Protein AF-A0A1V4YWJ4-F1 (afdb_monomer)

Secondary structure (DSSP, 8-state):
-HHHHHHHHHHHHHHHHHHHHHHHT-HHHHHHHHHHHHHHHS---TT-HHHHHHHHHHHHHHHHHHHHHHTT-

Sequence (73 aa):
MVLGALLRTIFGALIGLVLGVIISLFPSFSDAITGGLKVITGIDFSGQIILLMTGLGFLLGLLSGIVHIMSKK

Structure (mmCIF, N/CA/C/O backbone):
data_AF-A0A1V4YWJ4-F1
#
_entry.id   AF-A0A1V4YWJ4-F1
#
loop_
_atom_site.group_PDB
_atom_site.id
_atom_site.type_symbol
_atom_site.label_atom_id
_atom_site.label_alt_id
_atom_site.label_comp_id
_atom_site.label_asym_id
_atom_site.label_entity_id
_atom_site.label_seq_id
_atom_site.pdbx_PDB_ins_code
_atom_site.Cartn_x
_atom_site.Cartn_y
_atom_site.Cartn_z
_atom_site.occupancy
_atom_site.B_iso_or_equiv
_atom_site.auth_seq_id
_atom_site.auth_comp_id
_atom_site.auth_asym_id
_atom_site.auth_atom_id
_atom_site.pdbx_PDB_model_num
ATOM 1 N N . MET A 1 1 ? -13.458 3.248 20.020 1.00 72.56 1 MET A N 1
ATOM 2 C CA . MET A 1 1 ? -13.115 1.916 19.467 1.00 72.56 1 MET A CA 1
ATOM 3 C C . MET A 1 1 ? -13.019 1.950 17.945 1.00 72.56 1 MET A C 1
ATOM 5 O O . MET A 1 1 ? -11.954 1.650 17.432 1.00 72.56 1 MET A O 1
ATOM 9 N N . VAL A 1 2 ? -14.043 2.430 17.233 1.00 81.81 2 VAL A N 1
ATOM 10 C CA . VAL A 1 2 ? -14.030 2.565 15.758 1.00 81.81 2 VAL A CA 1
ATOM 11 C C . VAL A 1 2 ? -13.110 3.687 15.256 1.00 81.81 2 VAL A C 1
ATOM 13 O O . VAL A 1 2 ? -12.359 3.481 14.310 1.00 81.81 2 VAL A O 1
ATOM 16 N N . LEU A 1 3 ? -13.081 4.841 15.937 1.00 85.06 3 LEU A N 1
ATOM 17 C CA . LEU A 1 3 ? -12.219 5.970 15.552 1.00 85.06 3 LEU A CA 1
ATOM 18 C C . LEU A 1 3 ? -10.725 5.594 15.503 1.00 85.06 3 LEU A C 1
ATOM 2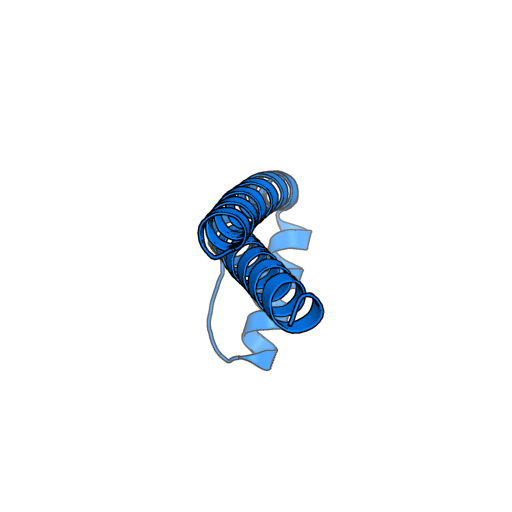0 O O . LEU A 1 3 ? -10.004 6.031 14.615 1.00 85.06 3 LEU A O 1
ATOM 24 N N . GLY A 1 4 ? -10.270 4.722 16.409 1.00 87.38 4 GLY A N 1
ATOM 25 C CA . GLY A 1 4 ? -8.895 4.215 16.396 1.00 87.38 4 GLY A CA 1
ATOM 26 C C . GLY A 1 4 ? -8.602 3.299 15.204 1.00 87.38 4 GLY A C 1
ATOM 27 O O . GLY A 1 4 ? -7.509 3.361 14.650 1.00 87.38 4 GLY A O 1
ATOM 28 N N . ALA A 1 5 ? -9.572 2.487 14.775 1.00 88.62 5 ALA A N 1
ATOM 29 C CA . ALA A 1 5 ? -9.438 1.671 13.569 1.00 88.62 5 ALA A CA 1
ATOM 30 C C . ALA A 1 5 ? -9.432 2.535 12.299 1.00 88.62 5 ALA A C 1
ATOM 32 O O . ALA A 1 5 ? -8.608 2.307 11.417 1.00 88.62 5 ALA A O 1
ATOM 33 N N . LEU A 1 6 ? -10.274 3.573 12.240 1.00 90.06 6 LEU A N 1
ATOM 34 C CA . LEU A 1 6 ? -10.270 4.546 11.143 1.00 90.06 6 LEU A CA 1
ATOM 35 C C . LEU A 1 6 ? -8.924 5.266 11.033 1.00 90.06 6 LEU A C 1
ATOM 37 O O . LEU A 1 6 ? -8.345 5.312 9.952 1.00 90.06 6 LEU A O 1
ATOM 41 N N . LEU A 1 7 ? -8.375 5.752 12.150 1.00 92.69 7 LEU A N 1
ATOM 42 C CA . LEU A 1 7 ? -7.055 6.386 12.152 1.00 92.69 7 LEU A CA 1
ATOM 43 C C . LEU A 1 7 ? -5.964 5.420 11.680 1.00 92.69 7 LEU A C 1
ATOM 45 O O . LEU A 1 7 ? -5.180 5.777 10.809 1.00 92.69 7 LEU A O 1
ATOM 49 N N . ARG A 1 8 ? -5.941 4.176 12.176 1.00 92.25 8 ARG A N 1
ATOM 50 C CA . ARG A 1 8 ? -4.981 3.154 11.713 1.00 92.25 8 ARG A CA 1
ATOM 51 C C . ARG A 1 8 ? -5.091 2.873 10.220 1.00 92.25 8 ARG A C 1
ATOM 53 O O . ARG A 1 8 ? -4.074 2.677 9.567 1.00 92.25 8 ARG A O 1
ATOM 60 N N . THR A 1 9 ? -6.306 2.890 9.687 1.00 94.75 9 THR A N 1
ATOM 61 C CA . THR A 1 9 ? -6.570 2.713 8.258 1.00 94.75 9 THR A CA 1
ATOM 62 C C . THR A 1 9 ? -5.989 3.870 7.441 1.00 94.75 9 THR A C 1
ATOM 64 O O . THR A 1 9 ? -5.275 3.639 6.469 1.00 94.75 9 THR A O 1
ATOM 67 N N . ILE A 1 10 ? -6.224 5.115 7.873 1.00 95.38 10 ILE A N 1
ATOM 68 C CA . ILE A 1 10 ? -5.687 6.321 7.224 1.00 95.38 10 ILE A CA 1
ATOM 69 C C . ILE A 1 10 ? -4.155 6.327 7.276 1.00 95.38 10 ILE A C 1
ATOM 71 O O . ILE A 1 10 ? -3.503 6.538 6.256 1.00 95.38 10 ILE A O 1
ATOM 75 N N . PHE A 1 11 ? -3.567 6.044 8.440 1.00 95.75 11 PHE A N 1
ATOM 76 C CA . PHE A 1 11 ? -2.113 5.952 8.582 1.00 95.75 11 PHE A CA 1
ATOM 77 C C . PHE A 1 11 ? -1.522 4.812 7.752 1.00 95.75 11 PHE A C 1
ATOM 79 O O . PHE A 1 11 ? -0.479 4.996 7.131 1.00 95.75 11 PHE A O 1
ATOM 86 N N . GLY A 1 12 ? -2.197 3.664 7.687 1.00 96.25 12 GLY A N 1
ATOM 87 C CA . GLY A 1 12 ? -1.802 2.557 6.824 1.00 96.25 12 GLY A CA 1
ATOM 88 C C . GLY A 1 12 ? -1.760 2.975 5.355 1.00 96.25 12 GLY A C 1
ATOM 89 O O . GLY A 1 12 ? -0.764 2.725 4.681 1.00 96.25 12 GLY A O 1
ATOM 90 N N . ALA A 1 13 ? -2.788 3.681 4.877 1.00 97.00 13 ALA A N 1
ATOM 91 C CA . ALA A 1 13 ? -2.827 4.210 3.516 1.00 97.00 13 ALA A CA 1
ATOM 92 C C . ALA A 1 13 ? -1.691 5.210 3.250 1.00 97.00 13 ALA A C 1
ATOM 94 O O . ALA A 1 13 ? -1.029 5.120 2.221 1.00 97.00 13 ALA A O 1
ATOM 95 N N . LEU A 1 14 ? -1.417 6.120 4.192 1.00 97.38 14 LEU A N 1
ATOM 96 C CA . LEU A 1 14 ? -0.319 7.088 4.081 1.00 97.38 14 LEU A CA 1
ATOM 97 C C . LEU A 1 14 ? 1.050 6.404 4.007 1.00 97.38 14 LEU A C 1
ATOM 99 O O . LEU A 1 14 ? 1.863 6.753 3.155 1.00 97.38 14 LEU A O 1
ATOM 103 N N . ILE A 1 15 ? 1.302 5.408 4.860 1.00 96.56 15 ILE A N 1
ATOM 104 C CA . ILE A 1 15 ? 2.542 4.622 4.816 1.00 96.56 15 ILE A CA 1
ATOM 105 C C . ILE A 1 15 ? 2.637 3.871 3.485 1.00 96.56 15 ILE A C 1
ATOM 107 O O . ILE A 1 15 ? 3.682 3.903 2.840 1.00 96.56 15 ILE A O 1
ATOM 111 N N . GLY A 1 16 ? 1.544 3.245 3.043 1.00 96.81 16 GLY A N 1
ATOM 112 C CA . GLY A 1 16 ? 1.464 2.576 1.747 1.00 96.81 16 GLY A CA 1
ATOM 113 C C . GLY A 1 16 ? 1.758 3.514 0.575 1.00 96.81 16 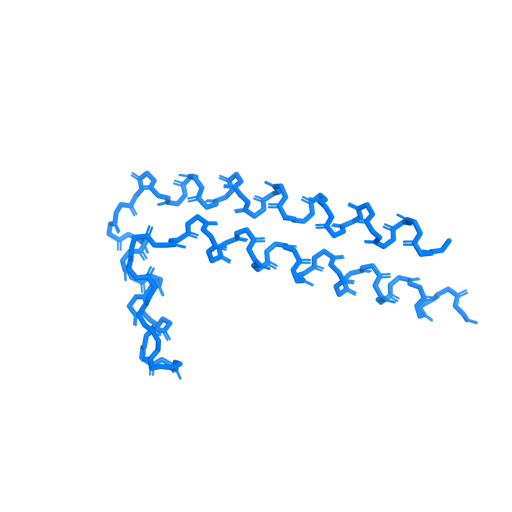GLY A C 1
ATOM 114 O O . GLY A 1 16 ? 2.474 3.134 -0.345 1.00 96.81 16 GLY A O 1
ATOM 115 N N . LEU A 1 17 ? 1.284 4.759 0.637 1.00 97.19 17 LEU A N 1
ATOM 116 C CA . LEU A 1 17 ? 1.563 5.791 -0.359 1.00 97.19 17 LEU A CA 1
ATOM 117 C C . LEU A 1 17 ? 3.045 6.163 -0.384 1.00 97.19 17 LEU A C 1
ATOM 119 O O . LEU A 1 17 ? 3.649 6.175 -1.453 1.00 97.19 17 LEU A O 1
ATOM 123 N N . VAL A 1 18 ? 3.652 6.409 0.780 1.00 97.38 18 VAL A N 1
ATOM 124 C CA . VAL A 1 18 ? 5.088 6.720 0.881 1.00 97.38 18 VAL A CA 1
ATOM 125 C C . VAL A 1 18 ? 5.931 5.560 0.350 1.00 97.38 18 VAL A C 1
ATOM 127 O O . VAL A 1 18 ? 6.828 5.776 -0.461 1.00 97.38 18 VAL A O 1
ATOM 130 N N . LEU A 1 19 ? 5.615 4.325 0.745 1.00 95.94 19 LEU A N 1
ATOM 131 C CA . LEU A 1 19 ? 6.293 3.130 0.240 1.00 95.94 19 LEU A CA 1
ATOM 132 C C . LEU A 1 19 ? 6.100 2.963 -1.267 1.00 95.94 19 LEU A C 1
ATOM 134 O O . LEU A 1 19 ? 7.058 2.669 -1.972 1.00 95.94 19 LEU A O 1
ATOM 138 N N . GLY A 1 20 ? 4.891 3.199 -1.773 1.00 95.75 20 GLY A N 1
ATOM 139 C CA . GLY A 1 20 ? 4.593 3.176 -3.199 1.00 95.75 20 GLY A CA 1
ATOM 140 C C . GLY A 1 20 ? 5.437 4.173 -3.988 1.00 95.75 20 GLY A C 1
ATOM 141 O O . GLY A 1 20 ? 5.993 3.811 -5.022 1.00 95.75 20 GLY A O 1
ATOM 142 N N . VAL A 1 21 ? 5.590 5.399 -3.478 1.00 95.56 21 VAL A N 1
ATOM 143 C CA . VAL A 1 21 ? 6.465 6.419 -4.076 1.00 95.56 21 VAL A CA 1
ATOM 144 C C . VAL A 1 21 ? 7.922 5.959 -4.052 1.00 95.56 21 VAL A C 1
ATOM 146 O O . VAL A 1 21 ? 8.576 6.003 -5.089 1.00 95.56 21 VAL A O 1
ATOM 149 N N . ILE A 1 22 ? 8.421 5.453 -2.921 1.00 95.50 22 ILE A N 1
ATOM 150 C CA . ILE A 1 22 ? 9.796 4.938 -2.815 1.00 95.50 22 ILE A CA 1
ATOM 151 C C . ILE A 1 22 ? 10.033 3.812 -3.828 1.00 95.50 22 ILE A C 1
ATOM 153 O O . ILE A 1 22 ? 11.025 3.836 -4.547 1.00 95.50 22 ILE A O 1
ATOM 157 N N . ILE A 1 23 ? 9.110 2.855 -3.927 1.00 94.12 23 ILE A N 1
ATOM 158 C CA . ILE A 1 23 ? 9.196 1.731 -4.866 1.00 94.12 23 ILE A CA 1
ATOM 159 C C . ILE A 1 23 ? 9.143 2.222 -6.316 1.00 94.12 23 ILE A C 1
ATOM 161 O O . ILE A 1 23 ? 9.867 1.698 -7.158 1.00 94.12 23 ILE A O 1
ATOM 165 N N . SER A 1 24 ? 8.344 3.251 -6.614 1.00 93.31 24 SER A N 1
ATOM 166 C CA . SER A 1 24 ? 8.244 3.817 -7.966 1.00 93.31 24 SER A CA 1
ATOM 167 C C . SER A 1 24 ? 9.553 4.438 -8.474 1.00 93.31 24 SER A C 1
ATOM 169 O O . SER A 1 24 ? 9.751 4.522 -9.682 1.00 93.31 24 SER A O 1
ATOM 171 N N . LEU A 1 25 ? 10.482 4.799 -7.577 1.00 94.94 25 LEU A N 1
ATOM 172 C CA . LEU A 1 25 ? 11.827 5.258 -7.948 1.00 94.94 25 LEU A CA 1
ATOM 173 C C . LEU A 1 25 ? 12.708 4.133 -8.517 1.00 94.94 25 LEU A C 1
ATOM 175 O O . LEU A 1 25 ? 13.763 4.413 -9.083 1.00 94.94 25 LEU A O 1
ATOM 179 N N . PHE A 1 26 ? 12.281 2.873 -8.388 1.00 95.44 26 PHE A N 1
ATOM 180 C CA . PHE A 1 26 ? 12.977 1.688 -8.885 1.00 95.44 26 PHE A CA 1
ATOM 181 C C . PHE A 1 26 ? 12.094 0.950 -9.908 1.00 95.44 26 PHE A C 1
ATOM 183 O O . PHE A 1 26 ? 11.415 -0.018 -9.550 1.00 95.44 26 PHE A O 1
ATOM 190 N N . PRO A 1 27 ? 12.109 1.364 -11.192 1.00 91.38 27 PRO A N 1
ATOM 191 C CA . PRO A 1 27 ? 11.198 0.850 -12.218 1.00 91.38 27 PRO A CA 1
ATOM 192 C C . PRO A 1 27 ? 11.237 -0.674 -12.345 1.00 9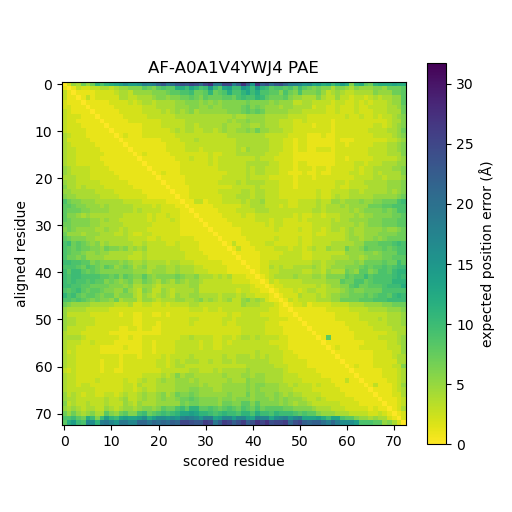1.38 27 PRO A C 1
ATOM 194 O O . PRO A 1 27 ? 10.201 -1.320 -12.249 1.00 91.38 27 PRO A O 1
ATOM 197 N N . SER A 1 28 ? 12.431 -1.272 -12.410 1.00 94.44 28 SER A N 1
ATOM 198 C CA . SER A 1 28 ? 12.583 -2.728 -12.538 1.00 94.44 28 SER A CA 1
ATOM 199 C C . SER A 1 28 ? 11.966 -3.508 -11.372 1.00 94.44 28 SER A C 1
ATOM 201 O O . SER A 1 28 ? 11.467 -4.614 -11.560 1.00 94.44 28 SER A O 1
ATOM 203 N N . PHE A 1 29 ? 11.995 -2.948 -10.159 1.00 92.38 29 PHE A N 1
ATOM 204 C CA . PHE A 1 29 ? 11.402 -3.582 -8.982 1.00 92.38 29 PHE A CA 1
ATOM 205 C C . PHE A 1 29 ? 9.878 -3.417 -8.966 1.00 92.38 29 PHE A C 1
ATOM 207 O O . PHE A 1 29 ? 9.154 -4.382 -8.725 1.00 92.38 29 PHE A O 1
ATOM 214 N N . SER A 1 30 ? 9.386 -2.219 -9.293 1.00 92.44 30 SER A N 1
ATOM 215 C CA . SER A 1 30 ? 7.957 -1.953 -9.495 1.00 92.44 30 SER A CA 1
ATOM 216 C C . SER A 1 30 ? 7.348 -2.873 -10.564 1.00 92.44 30 SER A C 1
ATOM 21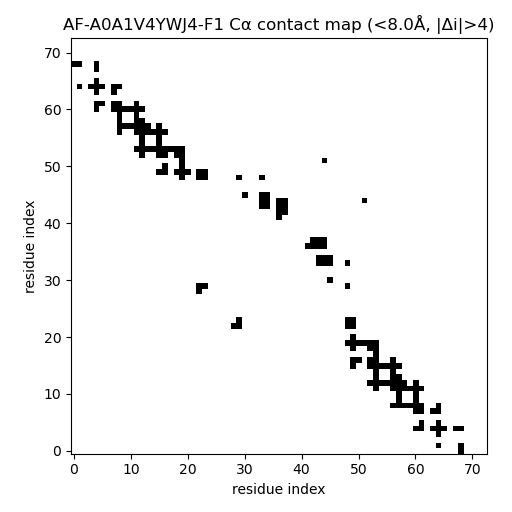8 O O . SER A 1 30 ? 6.275 -3.448 -10.361 1.00 92.44 30 SER A O 1
ATOM 220 N N . ASP A 1 31 ? 8.050 -3.069 -11.678 1.00 93.06 31 ASP A N 1
ATOM 221 C CA . ASP A 1 31 ? 7.622 -3.935 -12.777 1.00 93.06 31 ASP A CA 1
ATOM 222 C C . ASP A 1 31 ? 7.647 -5.413 -12.379 1.00 93.06 31 ASP A C 1
ATOM 224 O O . ASP A 1 31 ? 6.731 -6.159 -12.717 1.00 93.06 31 ASP A O 1
ATOM 228 N N . ALA A 1 32 ? 8.636 -5.842 -11.589 1.00 93.69 32 ALA A N 1
ATOM 229 C CA . ALA A 1 32 ? 8.661 -7.196 -11.039 1.00 93.69 32 ALA A CA 1
ATOM 230 C C . ALA A 1 32 ? 7.473 -7.457 -10.096 1.00 93.69 32 ALA A C 1
ATOM 232 O O . ALA A 1 32 ? 6.847 -8.516 -10.173 1.00 93.69 32 ALA A O 1
ATOM 233 N N . ILE A 1 33 ? 7.121 -6.490 -9.238 1.00 92.81 33 ILE A N 1
ATOM 234 C CA . ILE A 1 33 ? 5.966 -6.604 -8.334 1.00 92.81 33 ILE A CA 1
ATOM 235 C C . ILE A 1 33 ? 4.660 -6.662 -9.130 1.00 92.81 33 ILE A C 1
ATOM 237 O O . ILE A 1 33 ? 3.858 -7.576 -8.936 1.00 92.81 33 ILE A O 1
ATOM 241 N N . THR A 1 34 ? 4.434 -5.698 -10.024 1.00 93.75 34 THR A N 1
ATOM 242 C CA . THR A 1 34 ? 3.195 -5.615 -10.816 1.00 93.75 34 THR A CA 1
ATOM 243 C C . THR A 1 34 ? 3.069 -6.778 -11.800 1.00 93.75 34 THR A C 1
ATOM 245 O O . THR A 1 34 ? 1.980 -7.327 -11.954 1.00 93.75 34 THR A O 1
ATOM 248 N N . GLY A 1 35 ? 4.180 -7.235 -12.383 1.00 93.81 35 GLY A N 1
ATOM 249 C CA . GLY A 1 35 ? 4.249 -8.429 -13.221 1.00 93.81 35 GLY A CA 1
ATOM 250 C C . GLY A 1 35 ? 3.944 -9.713 -12.449 1.00 93.81 35 GLY A C 1
ATOM 251 O O . GLY A 1 35 ? 3.135 -10.522 -12.901 1.00 93.81 35 GLY A O 1
ATOM 252 N N . GLY A 1 36 ? 4.510 -9.881 -11.250 1.00 92.75 36 GLY A N 1
ATOM 253 C CA . GLY A 1 36 ? 4.177 -11.002 -10.367 1.00 92.75 36 GLY A CA 1
ATOM 254 C C . GLY A 1 36 ? 2.696 -11.009 -9.978 1.00 92.75 36 GLY A C 1
ATOM 255 O O . GLY A 1 36 ? 2.035 -12.045 -10.053 1.00 92.75 36 GLY A O 1
ATOM 256 N N . LEU A 1 37 ? 2.139 -9.841 -9.645 1.00 92.38 37 LEU A N 1
ATOM 257 C CA . LEU A 1 37 ? 0.715 -9.707 -9.334 1.00 92.38 37 LEU A CA 1
ATOM 258 C C . LEU A 1 37 ? -0.178 -10.044 -10.532 1.00 92.38 37 LEU A C 1
ATOM 260 O O . LEU A 1 37 ? -1.212 -10.691 -10.357 1.00 92.38 37 LEU A O 1
ATOM 264 N N . LYS A 1 38 ? 0.227 -9.643 -11.740 1.00 94.38 38 LYS A N 1
ATOM 265 C CA . LYS A 1 38 ? -0.480 -9.949 -12.987 1.00 94.38 38 LYS A CA 1
ATOM 266 C C . LYS A 1 38 ? -0.552 -11.451 -13.249 1.00 94.38 38 LYS A C 1
ATOM 268 O O . LYS A 1 38 ? -1.594 -11.931 -13.676 1.00 94.38 38 LYS A O 1
ATOM 273 N N . VAL A 1 39 ? 0.502 -12.206 -12.935 1.00 95.75 39 VAL A N 1
ATOM 274 C CA . VAL A 1 39 ? 0.495 -13.677 -13.052 1.00 95.75 39 VAL A CA 1
ATOM 275 C C . VAL A 1 39 ? -0.503 -14.318 -12.084 1.00 95.75 39 VAL A C 1
ATOM 277 O O . VAL A 1 39 ? -1.188 -15.267 -12.452 1.00 95.75 39 VAL A O 1
ATOM 280 N N . ILE A 1 40 ? -0.607 -13.801 -10.858 1.00 94.00 40 ILE A N 1
ATOM 281 C CA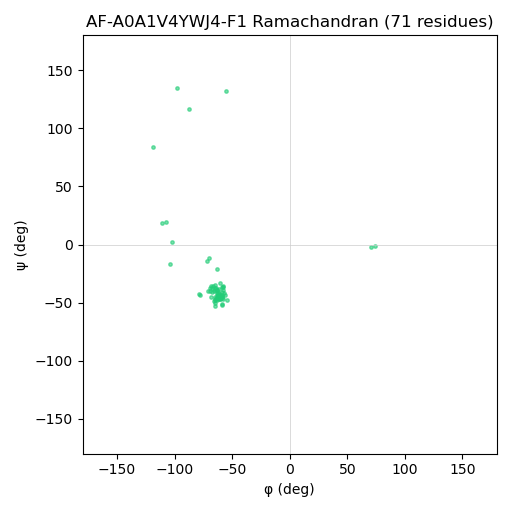 . ILE A 1 40 ? -1.460 -14.389 -9.812 1.00 94.00 40 ILE A CA 1
ATOM 282 C C . ILE A 1 40 ? -2.933 -14.013 -10.005 1.00 94.00 40 ILE A C 1
ATOM 284 O O . ILE A 1 40 ? -3.820 -14.841 -9.823 1.00 94.00 40 ILE A O 1
ATOM 288 N N . THR A 1 41 ? -3.198 -12.750 -10.331 1.00 92.00 41 THR A N 1
ATOM 289 C CA . THR A 1 41 ? -4.555 -12.178 -10.331 1.00 92.00 41 THR A CA 1
ATOM 290 C C . THR A 1 41 ? -5.149 -12.018 -11.726 1.00 92.00 41 THR A C 1
ATOM 292 O O . THR A 1 41 ? -6.353 -11.822 -11.854 1.00 92.00 41 THR A O 1
ATOM 295 N N . GLY A 1 42 ? -4.321 -12.068 -12.774 1.00 91.75 42 GLY A N 1
ATOM 296 C CA . GLY A 1 42 ? -4.711 -11.745 -14.148 1.00 91.75 42 GLY A CA 1
ATOM 297 C C . GLY A 1 42 ? -4.905 -10.247 -14.416 1.00 91.75 42 GLY A C 1
ATOM 298 O O . GLY A 1 42 ? -5.211 -9.874 -15.546 1.00 91.75 42 GLY A O 1
ATOM 299 N N . ILE A 1 43 ? -4.730 -9.383 -13.411 1.00 90.44 43 ILE A N 1
ATOM 300 C CA . ILE A 1 43 ? -4.980 -7.942 -13.514 1.00 90.44 43 ILE A CA 1
ATOM 301 C C . ILE A 1 43 ? -3.665 -7.202 -13.769 1.00 90.44 43 ILE A C 1
ATOM 303 O O . ILE A 1 43 ? -2.653 -7.458 -13.116 1.00 90.44 43 ILE A O 1
ATOM 307 N N . ASP A 1 44 ? -3.684 -6.267 -14.719 1.00 90.12 44 ASP A N 1
ATOM 308 C CA . ASP A 1 44 ? -2.531 -5.426 -15.026 1.00 90.12 44 ASP A CA 1
ATOM 309 C C . ASP A 1 44 ? -2.505 -4.176 -14.138 1.00 90.12 44 ASP A C 1
ATOM 311 O O . ASP A 1 44 ? -3.395 -3.328 -14.208 1.00 90.12 44 ASP A O 1
ATOM 315 N N . PHE A 1 45 ? -1.466 -4.072 -13.311 1.00 88.44 45 PHE A N 1
ATOM 316 C CA . PHE A 1 45 ? -1.215 -2.931 -12.429 1.00 88.44 45 PHE A CA 1
ATOM 317 C C . PHE A 1 45 ? 0.007 -2.113 -12.865 1.00 88.44 45 PHE A C 1
ATOM 319 O O . PHE A 1 45 ? 0.563 -1.362 -12.059 1.00 88.44 45 PHE A O 1
ATOM 326 N N . SER A 1 46 ? 0.461 -2.259 -14.114 1.00 89.44 46 SER A N 1
ATOM 327 C CA . SER A 1 46 ? 1.606 -1.511 -14.632 1.00 89.44 46 SER A CA 1
ATOM 328 C C . SER A 1 46 ? 1.400 -0.001 -14.466 1.00 89.44 46 SER A C 1
ATOM 330 O O . SER A 1 46 ? 0.322 0.538 -14.723 1.00 89.44 46 SER A O 1
ATOM 332 N N . GLY A 1 47 ? 2.421 0.683 -13.945 1.00 86.81 47 GLY A N 1
ATOM 333 C CA . GLY A 1 47 ? 2.364 2.114 -13.623 1.00 86.81 47 GLY A CA 1
ATOM 334 C C . GLY A 1 47 ? 1.481 2.485 -12.421 1.00 86.81 47 GLY A C 1
ATOM 335 O O . GLY A 1 47 ? 1.442 3.651 -12.037 1.00 86.81 47 GLY A O 1
ATOM 336 N N . GLN A 1 48 ? 0.804 1.524 -11.781 1.00 93.56 48 GLN A N 1
ATOM 337 C CA . GLN A 1 48 ? -0.113 1.762 -10.658 1.00 93.56 48 GLN A CA 1
ATOM 338 C C . GLN A 1 48 ? 0.453 1.298 -9.308 1.00 93.56 48 GLN A C 1
ATOM 340 O O . GLN A 1 48 ? -0.296 1.134 -8.345 1.00 93.56 48 GLN A O 1
ATOM 345 N N . ILE A 1 49 ? 1.775 1.120 -9.195 1.00 93.56 49 ILE A N 1
ATOM 346 C CA . ILE A 1 49 ? 2.421 0.615 -7.972 1.00 93.56 49 ILE A CA 1
ATOM 347 C C . ILE A 1 49 ? 2.132 1.485 -6.743 1.00 93.56 49 ILE A C 1
ATOM 349 O O . ILE A 1 49 ? 1.917 0.962 -5.652 1.00 93.56 49 ILE A O 1
ATOM 353 N N . ILE A 1 50 ? 2.049 2.809 -6.920 1.00 95.75 50 ILE A N 1
ATOM 354 C CA . ILE A 1 50 ? 1.721 3.743 -5.836 1.00 95.75 50 ILE A CA 1
ATOM 355 C C . ILE A 1 50 ? 0.314 3.457 -5.314 1.00 95.75 50 ILE A C 1
ATOM 357 O O . ILE A 1 50 ? 0.101 3.357 -4.105 1.00 95.75 50 ILE A O 1
ATOM 361 N N . LEU A 1 51 ? -0.642 3.281 -6.226 1.00 95.00 51 LEU A N 1
ATOM 362 C CA . LEU A 1 51 ? -2.034 3.009 -5.893 1.00 95.00 51 LEU A CA 1
ATOM 363 C C . LEU A 1 51 ? -2.186 1.629 -5.244 1.00 95.00 51 LEU A C 1
ATOM 365 O O . LEU A 1 51 ? -2.876 1.498 -4.235 1.00 95.00 51 LEU A O 1
ATOM 369 N N . LEU A 1 52 ? -1.470 0.631 -5.768 1.00 94.50 52 LEU A N 1
ATOM 370 C CA . LEU A 1 52 ? -1.416 -0.718 -5.217 1.00 94.50 52 LEU A CA 1
ATOM 371 C C . LEU A 1 52 ? -0.905 -0.701 -3.771 1.00 94.50 52 LEU A C 1
ATOM 373 O O . LEU A 1 52 ? -1.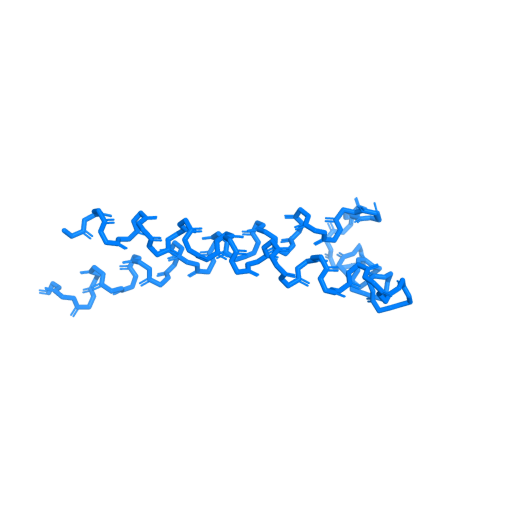564 -1.224 -2.877 1.00 94.50 52 LEU A O 1
ATOM 377 N N . MET A 1 53 ? 0.240 -0.062 -3.520 1.00 96.19 53 MET A N 1
ATOM 378 C CA . MET A 1 53 ? 0.828 0.003 -2.180 1.00 96.19 53 MET A CA 1
ATOM 379 C C . MET A 1 53 ? -0.021 0.830 -1.214 1.00 96.19 53 MET A C 1
ATOM 381 O O . MET A 1 53 ? -0.182 0.440 -0.059 1.00 96.19 53 MET A O 1
ATOM 385 N N . THR A 1 54 ? -0.629 1.923 -1.683 1.00 97.38 54 THR A N 1
ATOM 386 C CA . THR A 1 54 ? -1.583 2.720 -0.893 1.00 97.38 54 THR A CA 1
ATOM 387 C C . THR A 1 54 ? -2.789 1.877 -0.483 1.00 97.38 54 THR A C 1
ATOM 389 O O . THR A 1 54 ? -3.167 1.862 0.689 1.00 97.38 54 THR A O 1
ATOM 392 N N . GLY A 1 55 ? -3.369 1.132 -1.429 1.00 96.00 55 GLY A N 1
ATOM 393 C CA . GLY A 1 55 ? -4.494 0.235 -1.180 1.00 96.00 55 GLY A CA 1
ATOM 394 C C . GLY A 1 55 ? -4.137 -0.899 -0.219 1.00 96.00 55 GLY A C 1
ATOM 395 O O . GLY A 1 55 ? -4.883 -1.168 0.720 1.00 96.00 55 GLY A O 1
ATOM 396 N N . LEU A 1 56 ? -2.966 -1.520 -0.379 1.00 95.12 56 LEU A N 1
ATOM 397 C CA . LEU A 1 56 ? -2.477 -2.535 0.558 1.00 95.12 56 LEU A CA 1
ATOM 398 C C . LEU A 1 56 ? -2.257 -1.953 1.957 1.00 95.12 56 LEU A C 1
ATOM 400 O O . LEU A 1 56 ? -2.700 -2.541 2.940 1.00 95.12 56 LEU A O 1
ATOM 404 N N . GLY A 1 57 ? -1.641 -0.776 2.057 1.00 96.81 57 GLY A N 1
ATOM 405 C CA . GLY A 1 57 ? -1.458 -0.068 3.320 1.00 96.81 57 GLY A CA 1
ATOM 406 C C . GLY A 1 57 ? -2.789 0.239 4.011 1.00 96.81 57 GLY A C 1
ATOM 407 O O . GLY A 1 57 ? -2.933 -0.001 5.210 1.00 96.81 57 GLY A O 1
ATOM 408 N N . PHE A 1 58 ? -3.791 0.690 3.251 1.00 97.31 58 PHE A N 1
ATOM 409 C CA . PHE A 1 58 ? -5.155 0.895 3.738 1.00 97.31 58 PHE A CA 1
ATOM 410 C C . PHE A 1 58 ? -5.750 -0.404 4.296 1.00 97.31 58 PHE A C 1
ATOM 412 O O . PHE A 1 58 ? -6.216 -0.430 5.435 1.00 97.31 58 PHE A O 1
ATOM 419 N N . LEU A 1 59 ? -5.696 -1.495 3.525 1.00 95.88 59 LEU A N 1
ATOM 420 C CA . LEU A 1 59 ? -6.265 -2.786 3.921 1.00 95.88 59 LEU A CA 1
ATOM 421 C C . LEU A 1 59 ? -5.592 -3.344 5.178 1.00 95.88 59 LEU A C 1
ATOM 423 O O . LEU A 1 59 ? -6.279 -3.779 6.101 1.00 95.88 59 LEU A O 1
ATOM 427 N N . LEU A 1 60 ? -4.263 -3.284 5.260 1.00 95.69 60 LEU A N 1
ATOM 428 C CA . LEU A 1 60 ? -3.516 -3.725 6.439 1.00 95.69 60 LEU A CA 1
ATOM 429 C C . LEU A 1 60 ? -3.815 -2.849 7.663 1.00 95.69 60 LEU A C 1
ATOM 431 O O . LEU A 1 60 ? -3.990 -3.368 8.769 1.00 95.69 60 LEU A O 1
ATOM 435 N N . GLY A 1 61 ? -3.931 -1.531 7.474 1.00 95.38 61 GLY A N 1
ATOM 436 C CA . GLY A 1 61 ? -4.329 -0.594 8.525 1.00 95.38 61 GLY A CA 1
ATOM 437 C C . GLY A 1 61 ? -5.736 -0.879 9.059 1.00 95.38 61 GLY A C 1
ATOM 438 O O . GLY A 1 61 ? -5.947 -0.889 10.276 1.00 95.38 61 GLY A O 1
ATOM 439 N N . LEU A 1 62 ? -6.674 -1.193 8.162 1.00 95.00 62 LEU A N 1
ATOM 440 C CA . LEU A 1 62 ? -8.036 -1.593 8.505 1.00 95.00 62 LEU A CA 1
ATOM 441 C C . LEU A 1 62 ? -8.059 -2.916 9.270 1.00 95.00 62 LEU A C 1
ATOM 443 O O . LEU A 1 62 ? -8.651 -2.982 10.346 1.00 95.00 62 LEU A O 1
ATOM 447 N N . LEU A 1 63 ? -7.378 -3.946 8.763 1.00 94.38 63 LEU A N 1
ATOM 448 C CA . LEU A 1 63 ? -7.294 -5.255 9.414 1.00 94.38 63 LEU A CA 1
ATOM 449 C C . LEU A 1 63 ? -6.692 -5.141 10.818 1.00 94.38 63 LEU A C 1
ATOM 451 O O . LEU A 1 63 ? -7.266 -5.657 11.774 1.00 94.38 63 LEU A O 1
ATOM 455 N N . SER A 1 64 ? -5.600 -4.388 10.975 1.00 93.25 64 SER A N 1
ATOM 456 C CA . SER A 1 64 ? -5.007 -4.089 12.286 1.00 93.25 64 SER A CA 1
ATOM 457 C C . SER A 1 64 ? -5.993 -3.380 13.220 1.00 93.25 64 SER A C 1
ATOM 459 O O . SER A 1 64 ? -6.066 -3.682 14.415 1.00 93.25 64 SER A O 1
ATOM 461 N N . GLY A 1 65 ? -6.779 -2.440 12.689 1.00 91.50 65 GLY A N 1
ATOM 462 C CA . GLY A 1 65 ? -7.839 -1.762 13.427 1.00 91.50 65 GLY A CA 1
ATOM 463 C C . GLY A 1 65 ? -8.935 -2.714 13.908 1.00 91.50 65 GLY A C 1
ATOM 464 O O . GLY A 1 65 ? -9.311 -2.665 15.079 1.00 91.50 65 GLY A O 1
ATOM 465 N N . ILE A 1 66 ? -9.411 -3.603 13.033 1.00 91.94 66 ILE A N 1
ATOM 466 C CA . ILE A 1 66 ? -10.452 -4.591 13.344 1.00 91.94 66 ILE A CA 1
ATOM 467 C C . ILE A 1 66 ? -9.947 -5.596 14.381 1.00 91.94 66 ILE A C 1
ATOM 469 O O . ILE A 1 66 ? -10.609 -5.802 15.397 1.00 91.94 66 ILE A O 1
ATOM 473 N N . VAL A 1 67 ? -8.757 -6.170 14.181 1.00 92.31 67 VAL A N 1
ATOM 474 C CA . VAL A 1 67 ? -8.143 -7.123 15.122 1.00 92.31 67 VAL A CA 1
ATOM 475 C C . VAL A 1 67 ? -7.996 -6.504 16.510 1.00 92.31 67 VAL A C 1
ATOM 477 O O . VAL A 1 67 ? -8.332 -7.134 17.508 1.00 92.31 67 VAL A O 1
ATOM 480 N N . HIS A 1 68 ? -7.579 -5.240 16.591 1.00 90.25 68 HIS A N 1
ATOM 481 C CA . HIS A 1 68 ? -7.461 -4.529 17.866 1.00 90.25 68 HIS A CA 1
ATOM 482 C C . HIS A 1 68 ? -8.804 -4.310 18.567 1.00 90.25 68 HIS A C 1
ATOM 484 O O . HIS A 1 68 ? -8.866 -4.344 19.794 1.00 90.25 68 HIS A O 1
ATOM 490 N N . ILE A 1 69 ? -9.881 -4.078 17.812 1.00 89.69 69 ILE A N 1
ATOM 491 C CA . ILE A 1 69 ? -11.231 -3.983 18.380 1.00 89.69 69 ILE A CA 1
ATOM 492 C C . ILE A 1 69 ? -11.678 -5.350 18.905 1.00 89.69 69 ILE A C 1
ATOM 494 O O . ILE A 1 69 ? -12.181 -5.423 20.023 1.00 89.69 69 ILE A O 1
ATOM 498 N N . MET A 1 70 ? -11.471 -6.419 18.131 1.00 89.62 70 MET A N 1
ATOM 499 C CA . MET A 1 70 ? -11.851 -7.780 18.528 1.00 89.62 70 MET A CA 1
ATOM 500 C C . MET A 1 70 ? -11.060 -8.274 19.743 1.00 89.62 70 MET A C 1
ATOM 502 O O . MET A 1 70 ? -11.634 -8.910 20.611 1.00 89.62 70 MET A O 1
ATOM 506 N N . SER A 1 71 ? -9.773 -7.932 19.844 1.00 87.69 71 SER A N 1
ATOM 507 C CA . SER A 1 71 ? -8.906 -8.319 20.967 1.00 87.69 71 SER A CA 1
ATOM 508 C C . SER A 1 71 ? -9.209 -7.584 22.278 1.00 87.69 71 SER A C 1
ATOM 510 O O . SER A 1 71 ? -8.670 -7.961 23.316 1.00 87.69 71 SER A O 1
ATOM 512 N N . LYS A 1 72 ? -9.991 -6.499 22.241 1.00 78.56 72 LYS A N 1
ATOM 513 C CA . LYS A 1 72 ? -10.398 -5.727 23.427 1.00 78.56 72 LYS A CA 1
ATOM 514 C C . LYS A 1 72 ? -11.831 -6.023 23.882 1.00 78.56 72 LYS A C 1
ATOM 516 O O . LYS A 1 72 ? -12.309 -5.351 24.797 1.00 78.56 72 LYS A O 1
ATOM 521 N N . LYS A 1 73 ? -12.509 -6.951 23.209 1.00 56.97 73 LYS A N 1
ATOM 522 C CA . LYS A 1 73 ? -13.776 -7.539 23.647 1.00 56.97 73 LYS A CA 1
ATOM 523 C C . LYS A 1 73 ? -13.497 -8.712 24.57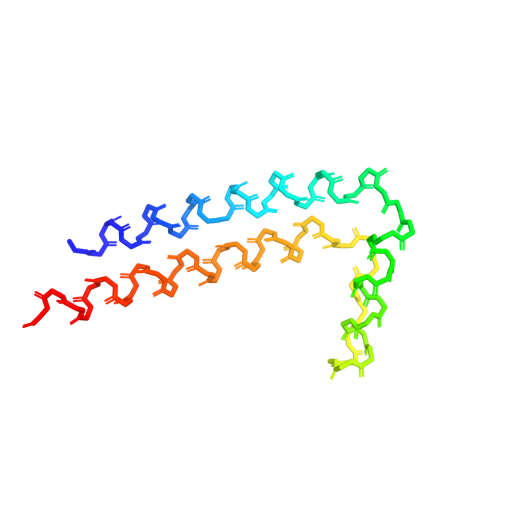4 1.00 56.97 73 LYS A C 1
ATOM 525 O O . LYS A 1 73 ? -14.315 -8.884 25.497 1.00 56.97 73 LYS A O 1
#

Solvent-accessible surface area (backbone atoms only — not comparable to full-atom values): 3676 Å² total; per-residue (Å²): 111,65,67,59,17,52,51,36,16,54,52,21,22,52,52,14,34,54,51,13,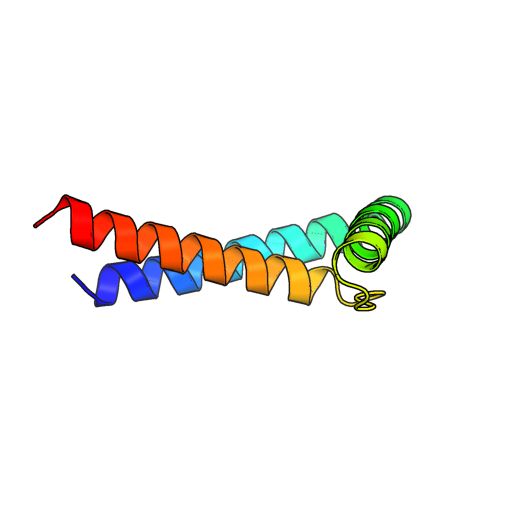52,60,43,60,77,38,57,73,59,41,48,50,52,28,50,54,45,23,73,77,69,72,48,86,40,78,95,36,50,35,60,52,30,16,50,50,20,25,52,52,15,37,51,54,21,51,52,55,50,61,75,74,109

Foldseek 3Di:
DVVQLVVLLVVLLVVLLVVLVVQVVPQVSLCVVQVVVCVVPVDGCRVVSSVVSSVVSNVVSNVVSVVVVVVVD

pLDDT: mean 92.34, std 5.96, range [56.97, 97.38]

Mean predicted aligned error: 3.89 Å

Rad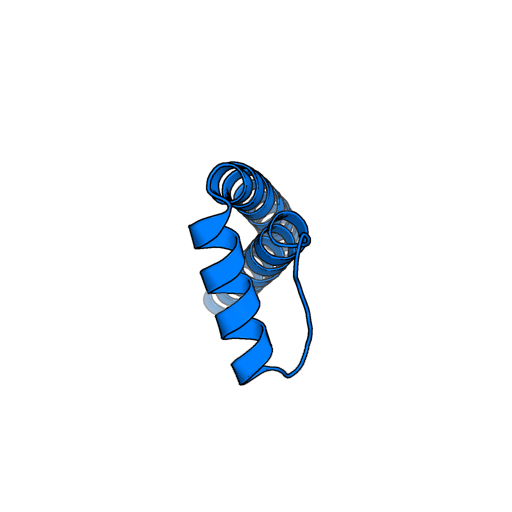ius of gyration: 14.29 Å; Cα contacts (8 Å, |Δi|>4): 95; chains: 1; bounding box: 27×22×39 Å